Protein AF-A0A1V0FWY0-F1 (afdb_monomer_lite)

Radius of gyration: 9.19 Å; chains: 1; bounding box: 17×30×16 Å

Structure (mmCIF, N/CA/C/O backbone):
data_AF-A0A1V0FWY0-F1
#
_entry.id   AF-A0A1V0FWY0-F1
#
loop_
_atom_site.group_PDB
_atom_site.id
_atom_site.type_symbol
_atom_site.label_atom_id
_atom_site.label_alt_id
_atom_site.label_comp_id
_atom_site.label_asym_id
_atom_site.label_entity_id
_atom_site.label_seq_id
_atom_site.pdbx_PDB_ins_code
_atom_site.Cartn_x
_atom_site.Cartn_y
_atom_site.Cartn_z
_atom_site.occupancy
_atom_site.B_iso_or_equiv
_atom_site.auth_seq_id
_atom_site.auth_comp_id
_atom_site.auth_asym_id
_atom_site.auth_atom_id
_atom_site.pdbx_PDB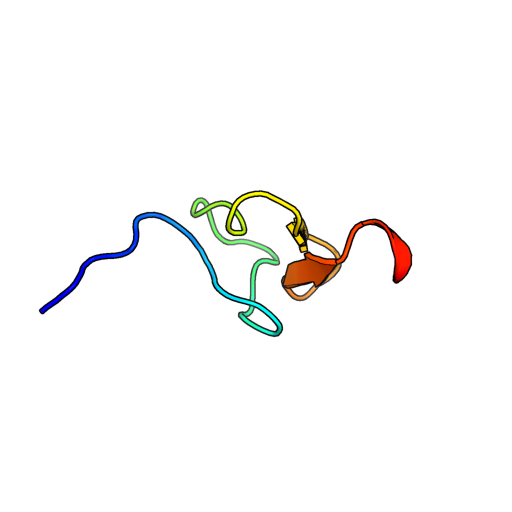_model_num
ATOM 1 N N . GLY A 1 1 ? 0.313 22.212 -3.641 1.00 43.09 1 GLY A N 1
ATOM 2 C CA . GLY A 1 1 ? 0.715 21.258 -2.602 1.00 43.09 1 GLY A CA 1
ATOM 3 C C . GLY A 1 1 ? -0.050 20.022 -2.936 1.00 43.09 1 GLY A C 1
ATOM 4 O O . GLY A 1 1 ? -1.246 20.038 -2.727 1.00 43.09 1 GLY A O 1
ATOM 5 N N . ASP A 1 2 ? 0.592 19.101 -3.640 1.00 47.50 2 ASP A N 1
ATOM 6 C CA . ASP A 1 2 ? -0.075 18.065 -4.421 1.00 47.50 2 ASP A CA 1
ATOM 7 C C . ASP A 1 2 ? -0.857 17.096 -3.536 1.00 47.50 2 ASP A C 1
ATOM 9 O O . ASP A 1 2 ? -0.310 16.189 -2.909 1.00 47.50 2 ASP A O 1
ATOM 13 N N . ASP A 1 3 ? -2.168 17.319 -3.506 1.00 55.50 3 ASP A N 1
ATOM 14 C CA . ASP A 1 3 ? -3.188 16.355 -3.137 1.00 55.50 3 ASP A CA 1
ATOM 15 C C . 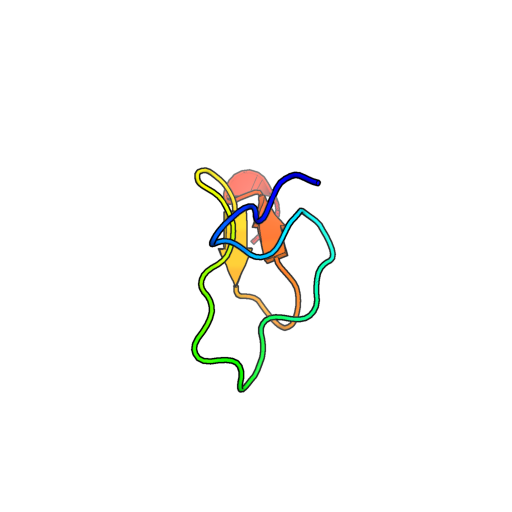ASP A 1 3 ? -3.144 15.173 -4.117 1.00 55.50 3 ASP A C 1
ATOM 17 O O . ASP A 1 3 ? -3.980 15.033 -5.007 1.00 55.50 3 ASP A O 1
ATOM 21 N N . GLU A 1 4 ? -2.152 14.291 -3.982 1.00 64.56 4 GLU A N 1
ATOM 22 C CA . GLU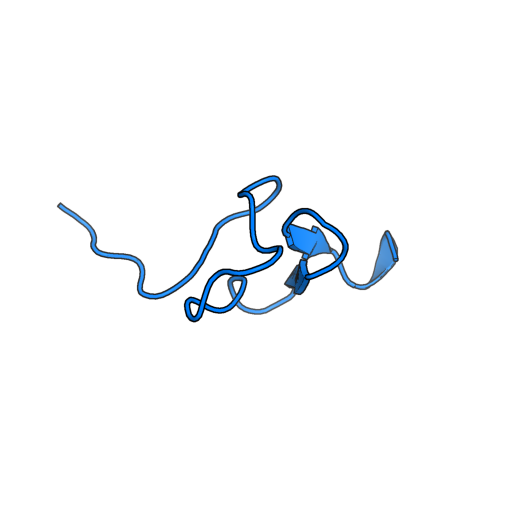 A 1 4 ? -2.252 12.975 -4.601 1.00 64.56 4 GLU A CA 1
ATOM 23 C C . GLU A 1 4 ? -3.444 12.256 -3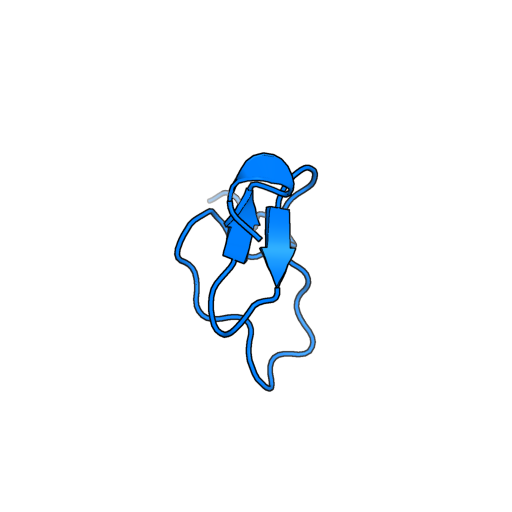.949 1.00 64.56 4 GLU A C 1
ATOM 25 O O . GLU A 1 4 ? -3.417 11.892 -2.770 1.00 64.56 4 GLU A O 1
ATOM 30 N N . ASP A 1 5 ? -4.520 12.053 -4.713 1.00 85.50 5 ASP A N 1
ATOM 31 C CA . ASP A 1 5 ? -5.771 11.370 -4.333 1.00 85.50 5 ASP A CA 1
ATOM 32 C C . ASP A 1 5 ? -5.595 9.886 -3.953 1.00 85.50 5 ASP A C 1
ATOM 34 O O . ASP A 1 5 ? -6.558 9.142 -3.752 1.00 85.50 5 ASP A O 1
ATOM 38 N N . CYS A 1 6 ? -4.359 9.437 -3.765 1.00 90.00 6 CYS A N 1
ATOM 39 C CA . CYS A 1 6 ? -4.025 8.075 -3.412 1.00 90.00 6 CYS A CA 1
ATOM 40 C C . CYS A 1 6 ? -3.024 7.984 -2.254 1.00 90.00 6 CYS A C 1
ATOM 42 O O . CYS A 1 6 ? -2.417 8.959 -1.822 1.00 90.00 6 CYS A O 1
ATOM 44 N N . ILE A 1 7 ? -2.914 6.788 -1.686 1.00 92.44 7 ILE A N 1
ATOM 45 C CA . ILE A 1 7 ? -1.957 6.454 -0.637 1.00 92.44 7 ILE A CA 1
ATOM 46 C C . ILE A 1 7 ? -0.686 5.923 -1.315 1.00 92.44 7 ILE A C 1
ATOM 48 O O . ILE A 1 7 ? -0.732 4.935 -2.057 1.00 92.44 7 ILE A O 1
ATOM 52 N N . GLY A 1 8 ? 0.442 6.591 -1.074 1.00 91.50 8 GLY A N 1
ATOM 53 C CA . GLY A 1 8 ? 1.753 6.212 -1.608 1.00 91.50 8 GLY A CA 1
AT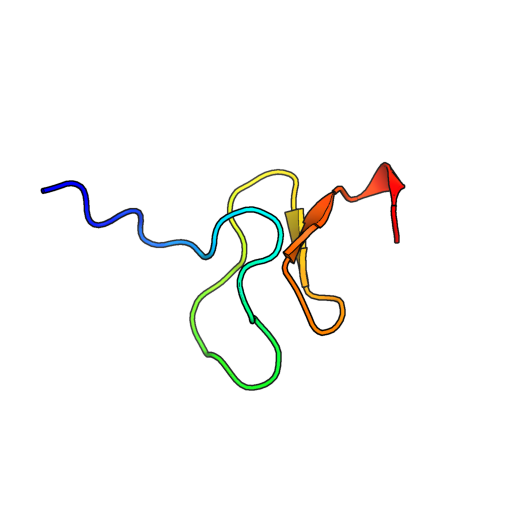OM 54 C C . GLY A 1 8 ? 2.280 4.881 -1.059 1.00 91.50 8 GLY A C 1
ATOM 55 O O . GLY A 1 8 ? 1.678 4.265 -0.179 1.00 91.50 8 GLY A O 1
ATOM 56 N N . TRP A 1 9 ? 3.417 4.421 -1.586 1.00 91.50 9 TRP A N 1
ATOM 57 C CA . TRP A 1 9 ? 4.087 3.199 -1.122 1.00 91.50 9 TRP A CA 1
ATOM 58 C C . TRP A 1 9 ? 4.396 3.261 0.382 1.00 91.50 9 TRP A C 1
ATOM 60 O O . TRP A 1 9 ? 4.778 4.307 0.900 1.00 91.50 9 TRP A O 1
ATOM 70 N N . MET A 1 10 ? 4.178 2.149 1.089 1.00 92.81 10 MET A N 1
ATOM 71 C CA . MET A 1 10 ? 4.211 2.061 2.556 1.00 92.81 10 MET A CA 1
ATOM 72 C C . MET A 1 10 ? 3.312 3.072 3.285 1.00 92.81 10 MET A C 1
ATOM 74 O O . MET A 1 10 ? 3.474 3.297 4.480 1.00 92.81 10 MET A O 1
ATOM 78 N N . GLY A 1 11 ? 2.319 3.653 2.613 1.00 93.00 11 GLY A N 1
ATOM 79 C CA . GLY A 1 11 ? 1.250 4.380 3.281 1.00 93.00 11 GLY A CA 1
ATOM 80 C C . GLY A 1 11 ? 0.215 3.415 3.865 1.00 93.00 11 GLY A C 1
ATOM 81 O O . GLY A 1 11 ? -0.090 2.372 3.279 1.00 93.00 11 GLY A O 1
ATOM 82 N N . TRP A 1 12 ? -0.311 3.739 5.046 1.00 93.56 12 TRP A N 1
ATOM 83 C CA . TRP A 1 12 ? -1.296 2.904 5.737 1.00 93.56 12 TRP A CA 1
ATOM 84 C C . TRP A 1 12 ? -2.642 2.947 5.014 1.00 93.56 12 TRP A C 1
ATOM 86 O O . TRP A 1 12 ? -3.273 4.001 4.961 1.00 93.56 12 TRP A O 1
ATOM 96 N N . CYS A 1 13 ? -3.100 1.806 4.500 1.00 93.38 13 CYS A N 1
ATOM 97 C CA . CYS A 1 13 ? -4.329 1.711 3.706 1.00 93.38 13 CYS A CA 1
ATOM 98 C C . CYS A 1 13 ? -5.431 0.879 4.378 1.00 93.38 13 CYS A C 1
ATOM 100 O O . CYS A 1 13 ? -6.590 0.957 3.978 1.00 93.38 13 CYS A O 1
ATOM 102 N N . SER A 1 14 ? -5.101 0.098 5.412 1.00 91.94 14 SER A N 1
ATOM 103 C CA . SER A 1 14 ? -6.088 -0.710 6.131 1.00 91.94 14 SER A CA 1
ATOM 104 C C . SER A 1 14 ? -7.125 0.168 6.833 1.00 91.94 14 SER A C 1
ATOM 106 O O . SER A 1 14 ? -6.774 1.018 7.654 1.00 91.94 14 SER A O 1
ATOM 108 N N . GLY A 1 15 ? -8.404 -0.027 6.508 1.00 90.56 15 GLY A N 1
ATOM 109 C CA . GLY A 1 15 ? -9.505 0.748 7.088 1.00 90.56 15 GLY A CA 1
ATOM 110 C C . GLY A 1 15 ? -9.584 2.203 6.609 1.00 90.56 15 GLY A C 1
ATOM 111 O O . GLY A 1 15 ? -10.211 3.024 7.274 1.00 90.56 15 GLY A O 1
ATOM 112 N N . LYS A 1 16 ? -8.936 2.546 5.489 1.00 88.12 16 LYS A N 1
ATOM 113 C CA . LYS A 1 16 ? -9.065 3.852 4.829 1.00 88.12 16 LYS A CA 1
ATOM 114 C C . LYS A 1 16 ? -9.921 3.715 3.569 1.00 88.12 16 LYS A C 1
ATOM 116 O O . LYS A 1 16 ? -9.732 2.778 2.802 1.00 88.12 16 LYS A O 1
ATOM 121 N N . ASP A 1 17 ? -10.782 4.695 3.308 1.00 86.44 17 ASP A N 1
ATOM 122 C CA . ASP A 1 17 ? -11.505 4.811 2.029 1.00 86.44 17 ASP A CA 1
ATOM 123 C C . ASP A 1 17 ? -10.585 5.175 0.851 1.00 86.44 17 ASP A C 1
ATOM 125 O O . ASP A 1 17 ? -10.880 4.887 -0.311 1.00 86.44 17 ASP A O 1
ATOM 129 N N . LYS A 1 18 ? -9.439 5.804 1.141 1.00 87.88 18 LYS A N 1
ATOM 130 C CA . LYS A 1 18 ? -8.476 6.242 0.128 1.00 87.88 18 LYS A CA 1
ATOM 131 C C . LYS A 1 18 ? -7.704 5.040 -0.428 1.00 87.88 18 LYS A C 1
ATOM 133 O O . LYS A 1 18 ? -7.165 4.228 0.321 1.00 87.88 18 LYS A O 1
ATOM 138 N N . LYS A 1 19 ? -7.638 4.926 -1.756 1.00 91.19 19 LYS A N 1
ATOM 139 C CA . LYS A 1 19 ? -6.971 3.808 -2.444 1.00 91.19 19 LYS A CA 1
ATOM 140 C C . LYS A 1 19 ? -5.462 4.018 -2.516 1.00 91.19 19 LYS A C 1
ATOM 142 O O . LYS A 1 19 ? -4.992 5.151 -2.555 1.00 91.19 19 LYS A O 1
ATOM 147 N N . CYS A 1 20 ? -4.703 2.929 -2.600 1.00 93.25 20 CYS A N 1
ATOM 148 C CA . CYS A 1 20 ? -3.284 2.997 -2.941 1.00 93.25 20 CYS A CA 1
ATOM 149 C C . CYS A 1 20 ? -3.075 3.560 -4.352 1.00 93.25 20 CYS A C 1
ATOM 151 O O . CYS A 1 20 ? -3.914 3.362 -5.234 1.00 93.25 20 CYS A O 1
ATOM 153 N N . CYS A 1 21 ? -1.952 4.241 -4.573 1.00 92.81 21 CYS A N 1
ATOM 154 C CA . CYS A 1 21 ? -1.599 4.751 -5.896 1.00 92.81 21 CYS A CA 1
ATOM 155 C C . CYS A 1 21 ? -1.450 3.611 -6.912 1.00 92.81 21 CYS A C 1
ATOM 157 O O . CYS A 1 21 ? -1.187 2.460 -6.552 1.00 92.81 21 CYS A O 1
ATOM 159 N N . LYS A 1 22 ? -1.644 3.921 -8.199 1.00 90.94 22 LYS A N 1
ATOM 160 C CA . LYS A 1 22 ? -1.608 2.929 -9.283 1.00 90.94 22 LYS A CA 1
ATOM 161 C C . LYS A 1 22 ? -0.323 2.090 -9.214 1.00 90.94 22 LYS A C 1
ATOM 163 O O . LYS A 1 22 ? 0.768 2.635 -9.132 1.00 90.94 22 LYS A O 1
ATOM 168 N N . GLY A 1 23 ? -0.469 0.766 -9.283 1.00 89.56 23 GLY A N 1
ATOM 169 C CA . GLY A 1 23 ? 0.644 -0.189 -9.167 1.00 89.56 23 GLY A CA 1
ATOM 170 C C . GLY A 1 23 ? 0.849 -0.741 -7.753 1.00 89.56 23 GLY A C 1
ATOM 171 O O . GLY A 1 23 ? 1.471 -1.795 -7.602 1.00 89.56 23 GLY A O 1
ATOM 172 N N . ASN A 1 24 ? 0.247 -0.100 -6.748 1.00 92.50 24 ASN A N 1
ATOM 173 C CA . ASN A 1 24 ? 0.230 -0.580 -5.376 1.00 92.50 24 ASN A CA 1
ATOM 174 C C . ASN A 1 24 ? 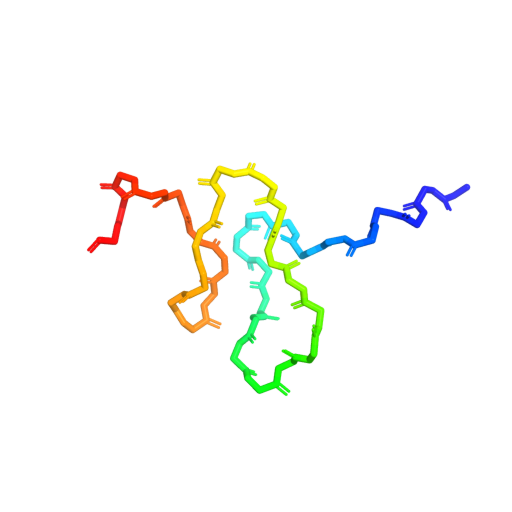-1.105 -1.260 -5.041 1.00 92.50 24 ASN A C 1
ATOM 176 O O . ASN A 1 24 ? -2.175 -0.838 -5.480 1.00 92.50 24 ASN A O 1
ATOM 180 N N . VAL A 1 25 ? -1.040 -2.306 -4.225 1.00 93.06 25 VAL A N 1
ATOM 181 C CA . VAL A 1 25 ? -2.177 -3.028 -3.654 1.00 93.06 25 VAL A CA 1
ATOM 182 C C . VAL A 1 25 ? -2.181 -2.794 -2.148 1.00 93.06 25 VAL A C 1
ATOM 184 O O . VAL A 1 25 ? -1.125 -2.716 -1.517 1.00 93.06 25 VAL A O 1
ATOM 187 N N . CYS A 1 26 ? -3.373 -2.663 -1.566 1.00 92.81 26 CYS A N 1
ATOM 188 C CA . CYS A 1 26 ? -3.502 -2.547 -0.123 1.00 92.81 26 CYS A CA 1
ATOM 189 C C . CYS A 1 26 ? -3.362 -3.920 0.546 1.00 92.81 26 CYS A C 1
ATOM 191 O O . CYS A 1 26 ? -4.241 -4.766 0.399 1.00 92.81 26 CYS A O 1
ATOM 193 N N . ASN A 1 27 ? -2.283 -4.120 1.302 1.00 92.19 27 ASN A N 1
ATOM 194 C CA . ASN A 1 27 ? -2.079 -5.272 2.179 1.00 92.19 27 ASN A CA 1
ATOM 195 C C . ASN A 1 27 ? -1.550 -4.777 3.532 1.00 92.19 27 ASN A C 1
ATOM 197 O O . ASN A 1 27 ? -0.339 -4.762 3.768 1.00 92.19 27 ASN A O 1
ATOM 201 N N . LEU A 1 28 ? -2.459 -4.273 4.380 1.00 93.12 28 LEU A N 1
ATOM 202 C CA . LEU A 1 28 ? -2.197 -3.451 5.577 1.00 93.12 28 LEU A CA 1
ATOM 203 C C . LEU A 1 28 ? -1.615 -2.059 5.249 1.00 93.12 28 LEU A C 1
ATOM 205 O O . LEU A 1 28 ? -2.140 -1.025 5.668 1.00 93.12 28 LEU A O 1
ATOM 209 N N . TRP A 1 29 ? -0.585 -2.058 4.412 1.00 93.88 29 TRP A N 1
ATOM 210 C CA . TRP A 1 29 ? 0.081 -0.913 3.812 1.00 93.88 29 TRP A CA 1
ATOM 211 C C . TRP A 1 29 ? 0.019 -1.032 2.286 1.00 93.88 29 TRP A C 1
ATOM 213 O O . TRP A 1 29 ? -0.140 -2.130 1.748 1.00 93.88 29 TRP A O 1
ATOM 223 N N . CYS A 1 30 ? 0.173 0.079 1.575 1.00 94.81 30 CYS A N 1
ATOM 224 C CA . CYS A 1 30 ? 0.314 0.052 0.125 1.00 94.81 30 CYS A CA 1
ATOM 225 C C . CYS A 1 30 ? 1.660 -0.558 -0.267 1.00 94.81 30 CYS A C 1
ATOM 227 O O . CYS A 1 30 ? 2.713 0.004 0.030 1.00 94.81 30 CYS A O 1
ATOM 229 N N . ARG A 1 31 ? 1.626 -1.704 -0.942 1.00 94.38 31 ARG A N 1
ATOM 230 C CA . ARG A 1 31 ? 2.809 -2.425 -1.435 1.00 94.38 31 ARG A CA 1
ATOM 231 C C . ARG A 1 31 ? 2.699 -2.639 -2.933 1.00 94.38 31 ARG A C 1
ATOM 233 O O . ARG A 1 31 ? 1.585 -2.655 -3.451 1.00 94.38 31 ARG A O 1
ATOM 240 N N . TYR A 1 32 ? 3.814 -2.825 -3.632 1.00 90.12 32 TYR A N 1
ATOM 241 C CA . TYR A 1 32 ? 3.746 -3.163 -5.051 1.00 90.12 32 TYR A CA 1
ATOM 242 C C . TYR A 1 32 ? 3.024 -4.492 -5.240 1.00 90.12 32 TYR A C 1
ATOM 244 O O . TYR A 1 32 ? 3.156 -5.396 -4.422 1.00 90.12 32 TYR A O 1
ATOM 252 N N . LYS A 1 33 ? 2.301 -4.642 -6.352 1.00 83.81 33 LYS A N 1
ATOM 253 C CA . LYS A 1 33 ? 1.625 -5.907 -6.682 1.00 83.81 33 LYS A CA 1
ATOM 254 C C . LYS A 1 33 ? 2.578 -7.117 -6.725 1.00 83.81 33 LYS A C 1
ATOM 256 O O . LYS A 1 33 ? 2.119 -8.232 -6.556 1.00 83.81 33 LYS A O 1
ATOM 261 N N . ALA A 1 34 ? 3.870 -6.906 -6.978 1.00 85.75 34 ALA A N 1
ATOM 262 C CA . ALA A 1 34 ? 4.874 -7.971 -6.972 1.00 85.75 34 ALA A CA 1
ATOM 263 C C . ALA A 1 34 ? 5.290 -8.428 -5.556 1.00 85.75 34 ALA A C 1
ATOM 265 O O . ALA A 1 34 ? 5.826 -9.521 -5.418 1.00 85.75 34 ALA A O 1
ATOM 266 N N . ASP A 1 35 ? 5.044 -7.607 -4.529 1.00 79.44 35 ASP A N 1
ATOM 267 C CA . ASP A 1 35 ? 5.439 -7.857 -3.133 1.00 79.44 35 ASP A CA 1
ATOM 268 C C . ASP A 1 35 ? 4.306 -8.470 -2.282 1.00 79.44 35 ASP A C 1
ATOM 270 O O . ASP A 1 35 ? 4.456 -8.623 -1.064 1.00 79.44 35 ASP A O 1
ATOM 274 N N . VAL A 1 36 ? 3.144 -8.732 -2.891 1.00 72.88 36 VAL A N 1
ATOM 275 C CA . VAL A 1 36 ? 1.918 -9.254 -2.260 1.00 72.88 36 VAL A CA 1
ATOM 276 C C . VAL A 1 36 ? 1.534 -10.559 -2.935 1.00 72.88 36 VAL A C 1
ATOM 278 O O . VAL A 1 36 ? 1.232 -11.513 -2.190 1.00 72.88 36 VAL A O 1
#

pLDDT: mean 85.99, std 12.85, range [43.09, 94.81]

Secondary structure (DSSP, 8-state):
----SSB-TT-B-TT-SSPBPTTEEEESEEEEGGG-

Organism: NCBI:txid1475159

Foldseek 3Di:
DDPPQAAEFQGQDVPDPGHHDPQFDDDRGTHGPVVD

Sequence (36 aa):
GDDEDCIGWMGWCSGKDKKCCKGNVCNLWCRYKADV